Protein AF-A0A6G9EKK5-F1 (afdb_monomer_lite)

Radius of gyration: 22.14 Å; chains: 1; bounding box: 44×30×57 Å

Organism: Lacticaseibacillus rhamnosus (NCBI:txid47715)

Secondary structure (DSSP, 8-state):
-PPP--------HHHHHHHHHHHHHTT--HHHHHHHHHHHHHHHSS-SS----TTHHHHHHHHHHHHTT-S---SSHHHHHHHHHHTT--

Structure (mmCIF, N/CA/C/O backbone):
data_AF-A0A6G9EKK5-F1
#
_entry.id   AF-A0A6G9EKK5-F1
#
loop_
_atom_site.group_PDB
_atom_site.id
_atom_site.type_symbol
_atom_site.label_atom_id
_atom_site.label_alt_id
_atom_site.label_comp_id
_atom_site.label_asym_id
_atom_site.label_entity_id
_atom_site.label_seq_id
_atom_site.pdbx_PDB_ins_code
_atom_site.Cartn_x
_atom_site.Cartn_y
_atom_site.Cartn_z
_atom_site.occupancy
_atom_site.B_iso_or_equiv
_atom_site.auth_seq_id
_atom_site.auth_comp_id
_atom_site.auth_asym_id
_atom_site.auth_atom_id
_atom_site.pdbx_PDB_model_num
ATOM 1 N N . MET A 1 1 ? -12.844 3.963 -24.673 1.00 50.00 1 MET A N 1
ATOM 2 C CA . MET A 1 1 ? -11.409 3.640 -24.513 1.00 50.00 1 MET A CA 1
ATOM 3 C C . MET A 1 1 ? -10.917 4.319 -23.249 1.00 50.00 1 MET A C 1
ATOM 5 O O . MET A 1 1 ? -11.282 5.470 -23.032 1.00 50.00 1 MET A O 1
ATOM 9 N N . ALA A 1 2 ? -10.179 3.613 -22.391 1.00 72.88 2 ALA A N 1
ATOM 10 C CA . ALA A 1 2 ? -9.573 4.237 -21.218 1.00 72.88 2 ALA A CA 1
ATOM 11 C C . ALA A 1 2 ? -8.526 5.263 -21.682 1.00 72.88 2 ALA A C 1
ATOM 13 O O . ALA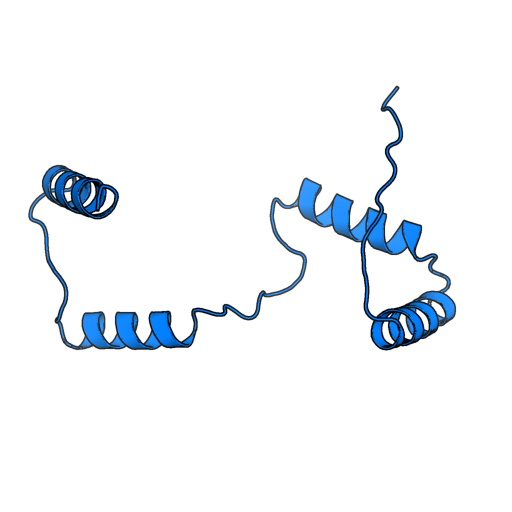 A 1 2 ? -7.797 5.002 -22.637 1.00 72.88 2 ALA A O 1
ATOM 14 N N . LYS A 1 3 ? -8.492 6.442 -21.052 1.00 85.00 3 LYS A N 1
ATOM 15 C CA . LYS A 1 3 ? -7.473 7.455 -21.342 1.00 85.00 3 LYS A CA 1
ATOM 16 C C . LYS A 1 3 ? -6.193 7.087 -20.602 1.00 85.00 3 LYS A C 1
ATOM 18 O O . LYS A 1 3 ? -6.240 6.804 -19.407 1.00 85.00 3 LYS A O 1
ATOM 23 N N . GLU A 1 4 ? -5.069 7.116 -21.304 1.00 86.81 4 GLU A N 1
ATOM 24 C CA . GLU A 1 4 ? -3.756 6.977 -20.681 1.00 86.81 4 GLU A CA 1
ATOM 25 C C . GLU A 1 4 ? -3.444 8.217 -19.838 1.00 86.81 4 GLU A C 1
ATOM 27 O O . GLU A 1 4 ? -3.793 9.345 -20.199 1.00 86.81 4 GLU A O 1
ATOM 32 N N . SER A 1 5 ? -2.795 8.008 -18.696 1.00 89.62 5 SER A N 1
ATOM 33 C CA . SER A 1 5 ? -2.338 9.073 -17.807 1.00 89.62 5 SER A CA 1
ATOM 34 C C . SER A 1 5 ? -0.862 8.876 -17.475 1.00 89.62 5 SER A C 1
ATOM 36 O O . SER A 1 5 ? -0.343 7.760 -17.485 1.00 89.62 5 SER A O 1
ATOM 38 N N . HIS A 1 6 ? -0.162 9.980 -17.214 1.00 89.50 6 HIS A N 1
ATOM 39 C CA . HIS A 1 6 ? 1.273 9.967 -16.952 1.00 89.50 6 HIS A CA 1
ATOM 40 C C . HIS A 1 6 ? 1.563 10.193 -15.466 1.00 89.50 6 HIS A C 1
ATOM 42 O O . HIS A 1 6 ? 1.134 11.190 -14.884 1.00 89.50 6 HIS A O 1
ATOM 48 N N . ILE A 1 7 ? 2.354 9.300 -14.868 1.00 88.88 7 ILE A N 1
ATOM 49 C CA . ILE A 1 7 ? 2.809 9.407 -13.479 1.00 88.88 7 ILE A CA 1
ATOM 50 C C . ILE A 1 7 ? 4.214 10.016 -13.456 1.00 88.88 7 ILE A C 1
ATOM 52 O O . ILE A 1 7 ? 5.148 9.482 -14.053 1.00 88.88 7 ILE A O 1
ATOM 56 N N . ARG A 1 8 ? 4.386 11.122 -12.722 1.00 90.62 8 ARG A N 1
ATOM 57 C CA . ARG A 1 8 ? 5.697 11.717 -12.420 1.00 90.62 8 ARG A CA 1
ATOM 58 C C . ARG A 1 8 ? 5.934 11.667 -10.916 1.00 90.62 8 ARG A C 1
ATOM 60 O O . ARG A 1 8 ? 5.134 12.197 -10.155 1.00 90.62 8 ARG A O 1
ATOM 67 N N . ASN A 1 9 ? 7.049 11.079 -10.496 1.00 88.69 9 ASN A N 1
ATOM 68 C CA . ASN A 1 9 ? 7.423 10.983 -9.089 1.00 88.69 9 ASN A CA 1
ATOM 69 C C . ASN A 1 9 ? 8.875 11.418 -8.849 1.00 88.69 9 ASN A C 1
ATOM 71 O O . ASN A 1 9 ? 9.753 11.212 -9.690 1.00 88.69 9 ASN A O 1
ATOM 75 N N . TRP A 1 10 ? 9.128 11.984 -7.669 1.00 94.69 10 TRP A N 1
ATOM 76 C CA . TRP A 1 10 ? 10.478 12.249 -7.177 1.00 94.69 10 TRP A CA 1
ATOM 77 C C . TRP A 1 10 ? 11.051 10.987 -6.530 1.00 94.69 10 TRP A C 1
ATOM 79 O O . TRP A 1 10 ? 10.347 10.249 -5.844 1.00 94.69 10 TRP A O 1
ATOM 89 N N . ILE A 1 11 ? 12.335 10.721 -6.763 1.00 93.31 11 ILE A N 1
ATOM 90 C CA . ILE A 1 11 ? 13.045 9.578 -6.187 1.00 93.31 11 ILE A CA 1
ATOM 91 C C . ILE A 1 11 ? 14.516 9.932 -5.995 1.00 93.31 11 ILE A C 1
ATOM 93 O O . ILE A 1 11 ? 15.130 10.557 -6.862 1.00 93.31 11 ILE A O 1
ATOM 97 N N . ASN A 1 12 ? 15.094 9.497 -4.874 1.00 97.50 12 ASN A N 1
ATOM 98 C CA . ASN A 1 12 ? 16.526 9.619 -4.634 1.00 97.50 12 ASN A CA 1
ATOM 99 C C . ASN A 1 12 ? 17.327 8.924 -5.758 1.00 97.50 12 ASN A C 1
ATOM 101 O O . ASN A 1 12 ? 17.042 7.785 -6.141 1.00 97.50 12 ASN A O 1
ATOM 105 N N . THR A 1 13 ? 18.355 9.600 -6.278 1.00 97.62 13 THR A N 1
ATOM 106 C CA . THR A 1 13 ? 19.161 9.120 -7.413 1.00 97.62 13 THR A CA 1
ATOM 107 C C . THR A 1 13 ? 19.821 7.764 -7.153 1.00 97.62 13 THR A C 1
ATOM 109 O O . THR A 1 13 ? 19.895 6.938 -8.066 1.00 97.62 13 THR A O 1
ATOM 112 N N . ILE A 1 14 ? 20.277 7.501 -5.926 1.00 98.00 14 ILE A N 1
ATOM 113 C CA . ILE A 1 14 ? 20.902 6.226 -5.547 1.00 98.00 14 ILE A CA 1
ATOM 114 C C . ILE A 1 14 ? 19.856 5.110 -5.594 1.00 98.00 14 ILE A C 1
ATOM 116 O O . ILE A 1 14 ? 20.081 4.083 -6.238 1.00 98.00 14 ILE A O 1
ATOM 120 N N . THR A 1 15 ? 18.683 5.333 -4.997 1.00 96.56 15 THR A N 1
ATOM 121 C CA . THR A 1 15 ? 17.563 4.380 -5.031 1.00 96.56 15 THR A CA 1
ATOM 122 C C . THR A 1 15 ? 17.144 4.074 -6.467 1.00 96.56 15 THR A C 1
ATOM 124 O O . THR A 1 15 ? 17.025 2.907 -6.842 1.00 96.56 15 THR A O 1
ATOM 127 N N . LYS A 1 16 ? 17.017 5.106 -7.312 1.00 95.88 16 LYS A N 1
ATOM 128 C CA . LYS A 1 16 ? 16.691 4.965 -8.740 1.00 95.88 16 LYS A CA 1
ATOM 129 C C . LYS A 1 16 ? 17.702 4.089 -9.482 1.00 95.88 16 LYS A C 1
ATOM 131 O O . LYS A 1 16 ? 17.293 3.211 -10.240 1.00 95.88 16 LYS A O 1
ATOM 136 N N . LYS A 1 17 ? 19.004 4.320 -9.279 1.00 97.50 17 LYS A N 1
ATOM 137 C CA . LYS A 1 17 ? 20.073 3.534 -9.920 1.00 97.50 17 LYS A CA 1
ATOM 138 C C . LYS A 1 17 ? 20.014 2.062 -9.501 1.00 97.50 17 LYS A C 1
ATOM 140 O O . LYS A 1 17 ? 20.050 1.190 -10.365 1.00 97.50 17 LYS A O 1
ATOM 145 N N . ARG A 1 18 ? 19.865 1.787 -8.200 1.00 97.62 18 ARG A N 1
ATOM 146 C CA . ARG A 1 18 ? 19.773 0.414 -7.666 1.00 97.62 18 ARG A CA 1
ATOM 147 C C . ARG A 1 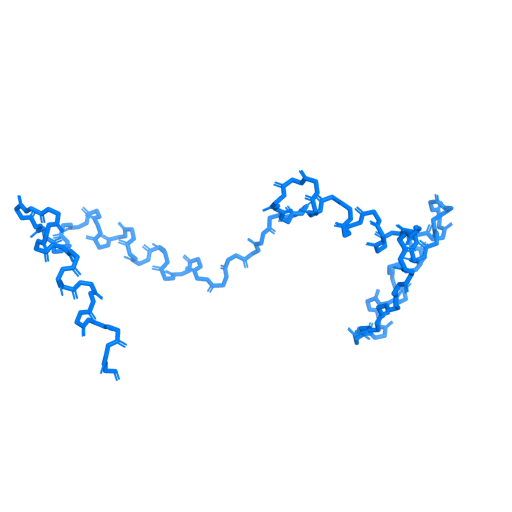18 ? 18.546 -0.319 -8.208 1.00 97.62 18 ARG A C 1
ATOM 149 O O . ARG A 1 18 ? 18.677 -1.445 -8.680 1.00 97.62 18 ARG A O 1
ATOM 156 N N . ALA A 1 19 ? 17.385 0.338 -8.202 1.00 96.19 19 ALA A N 1
ATOM 157 C CA . ALA A 1 19 ? 16.147 -0.234 -8.725 1.00 96.19 19 ALA A CA 1
ATOM 158 C C . ALA A 1 19 ? 16.263 -0.563 -10.220 1.00 96.19 19 ALA A C 1
ATOM 160 O O . ALA A 1 19 ? 15.959 -1.681 -10.625 1.00 96.19 19 ALA A O 1
ATOM 161 N N . LEU A 1 20 ? 16.773 0.371 -11.033 1.00 96.81 20 LEU A N 1
ATOM 162 C CA . LEU A 1 20 ? 16.980 0.134 -12.465 1.00 96.81 20 LEU A CA 1
ATOM 163 C C . LEU A 1 20 ? 17.926 -1.033 -12.744 1.00 96.81 20 LEU A C 1
ATOM 165 O O . LEU A 1 20 ? 17.654 -1.828 -13.634 1.00 96.81 20 LEU A O 1
ATOM 169 N N . HIS A 1 21 ? 19.020 -1.150 -11.992 1.00 97.31 21 HIS A N 1
ATOM 170 C CA . HIS A 1 21 ? 19.957 -2.254 -12.175 1.00 97.31 21 HIS A CA 1
ATOM 171 C C . HIS A 1 21 ? 19.280 -3.618 -11.969 1.00 97.31 21 HIS A C 1
ATOM 173 O O . HIS A 1 21 ? 19.508 -4.547 -12.740 1.00 97.31 21 HIS A O 1
ATOM 179 N N . VAL A 1 22 ? 18.424 -3.744 -10.951 1.00 97.94 22 VAL A N 1
ATOM 180 C CA . VAL A 1 22 ? 17.668 -4.980 -10.703 1.00 97.94 22 VAL A CA 1
ATOM 181 C C . VAL A 1 22 ? 16.630 -5.217 -11.797 1.00 97.94 22 VAL A C 1
ATOM 183 O O . VAL A 1 22 ? 16.603 -6.304 -12.363 1.00 97.94 22 VAL A O 1
ATOM 186 N N . LEU A 1 23 ? 15.825 -4.205 -12.131 1.00 97.31 23 LEU A N 1
ATOM 187 C CA . LEU A 1 23 ? 14.783 -4.314 -13.155 1.00 97.31 23 LEU A CA 1
ATOM 188 C C . LEU A 1 23 ? 15.357 -4.723 -14.518 1.00 97.31 23 LEU A C 1
ATOM 190 O O . LEU A 1 23 ? 14.854 -5.658 -15.134 1.00 97.31 23 LEU A O 1
ATOM 194 N N . ASN A 1 24 ? 16.475 -4.119 -14.928 1.00 95.94 24 ASN A N 1
ATOM 195 C CA . ASN A 1 24 ? 17.151 -4.462 -16.178 1.00 95.94 24 ASN A CA 1
ATOM 196 C C . ASN A 1 24 ? 17.636 -5.920 -16.196 1.00 95.94 24 ASN A C 1
ATOM 198 O O . ASN A 1 24 ? 17.503 -6.587 -17.217 1.00 95.94 24 ASN A O 1
ATOM 202 N N . ARG A 1 25 ? 18.158 -6.444 -15.074 1.00 97.81 25 ARG A N 1
ATOM 203 C CA . ARG A 1 25 ? 18.553 -7.864 -14.973 1.00 97.81 25 ARG A CA 1
ATOM 204 C C . ARG A 1 25 ? 17.366 -8.821 -15.088 1.00 97.81 25 ARG A C 1
ATOM 206 O O . ARG A 1 25 ? 17.556 -9.954 -15.508 1.00 97.81 25 ARG A O 1
ATOM 213 N N . LEU A 1 26 ? 16.169 -8.370 -14.721 1.00 96.56 26 LEU A N 1
ATOM 214 C CA . LEU A 1 26 ? 14.924 -9.130 -14.846 1.00 96.56 26 LEU A CA 1
ATOM 215 C C . LEU A 1 26 ? 14.229 -8.924 -16.203 1.00 96.56 26 LEU A C 1
ATOM 217 O O . LEU A 1 26 ? 13.165 -9.492 -16.420 1.00 96.56 26 LEU A O 1
ATOM 221 N N . GLY A 1 27 ? 14.790 -8.104 -17.101 1.00 96.12 27 GLY A N 1
ATOM 222 C CA .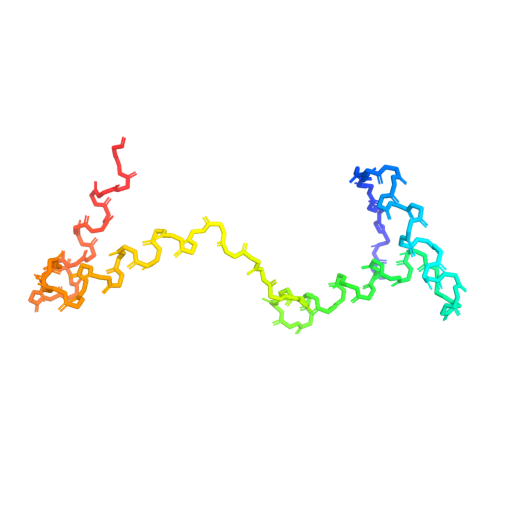 GLY A 1 27 ? 14.155 -7.761 -18.377 1.00 96.12 27 GLY A CA 1
ATOM 223 C C . GLY A 1 27 ? 12.899 -6.896 -18.228 1.00 96.12 27 GLY A C 1
ATOM 224 O O . GLY A 1 27 ? 12.043 -6.902 -19.108 1.00 96.12 27 GLY A O 1
ATOM 225 N N . LEU A 1 28 ? 12.766 -6.1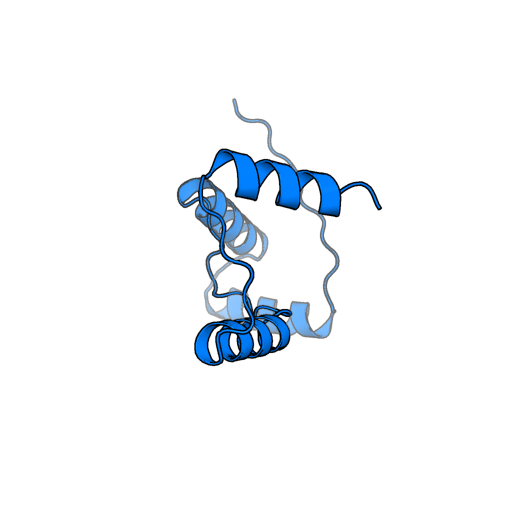68 -17.116 1.00 95.94 28 LEU A N 1
ATOM 226 C CA . LEU A 1 28 ? 11.607 -5.331 -16.820 1.00 95.94 28 LEU A CA 1
ATOM 227 C C . LEU A 1 28 ? 11.930 -3.852 -17.006 1.00 95.94 28 LEU A C 1
ATOM 229 O O . LEU A 1 28 ? 12.913 -3.333 -16.478 1.00 95.94 28 LEU A O 1
ATOM 233 N N . GLU A 1 29 ? 11.042 -3.143 -17.694 1.00 92.38 29 GLU A N 1
ATOM 234 C CA . GLU A 1 29 ? 11.093 -1.690 -17.760 1.00 92.38 29 GLU A CA 1
ATOM 235 C C . GLU A 1 29 ? 10.539 -1.067 -16.467 1.00 92.38 29 GLU A C 1
ATOM 237 O O . GLU A 1 29 ? 9.630 -1.601 -15.821 1.00 92.38 29 GLU A O 1
ATOM 242 N N . ARG A 1 30 ? 11.039 0.119 -16.094 1.00 91.94 30 ARG A N 1
ATOM 243 C CA . ARG A 1 30 ? 10.531 0.853 -14.926 1.00 91.94 30 ARG A CA 1
ATOM 244 C C . ARG A 1 30 ? 9.025 1.112 -15.009 1.00 91.94 30 ARG A C 1
ATOM 246 O O . ARG A 1 30 ? 8.346 0.943 -14.000 1.00 91.94 30 ARG A O 1
ATOM 253 N N . PHE A 1 31 ? 8.510 1.541 -16.162 1.00 91.50 31 PHE A N 1
ATOM 254 C CA . PHE A 1 31 ? 7.083 1.843 -16.298 1.00 91.50 31 PHE A CA 1
ATOM 255 C C . PHE A 1 31 ? 6.226 0.588 -16.137 1.00 91.50 31 PHE A C 1
ATOM 257 O O . PHE A 1 31 ? 5.227 0.635 -15.425 1.00 91.50 31 PHE A O 1
ATOM 264 N N . SER A 1 32 ? 6.661 -0.554 -16.679 1.00 92.75 32 SER A N 1
ATOM 265 C CA . SER A 1 32 ? 5.997 -1.842 -16.452 1.00 92.75 32 SER A CA 1
ATOM 266 C C . SER A 1 32 ? 5.936 -2.189 -14.964 1.00 92.75 32 SER A C 1
ATOM 268 O O . SER A 1 32 ? 4.871 -2.549 -14.470 1.00 92.75 32 SER A O 1
ATOM 270 N N . ALA A 1 33 ? 7.035 -2.010 -14.225 1.00 94.00 33 ALA A N 1
ATOM 271 C CA . ALA A 1 33 ? 7.062 -2.268 -12.785 1.00 94.00 33 ALA A CA 1
ATOM 272 C C . ALA A 1 33 ? 6.111 -1.346 -11.995 1.00 94.00 33 ALA A C 1
ATOM 274 O O . ALA A 1 33 ? 5.399 -1.816 -11.107 1.00 94.00 33 ALA A O 1
ATOM 275 N N . ILE A 1 34 ? 6.050 -0.052 -12.337 1.00 93.25 34 ILE A N 1
ATOM 276 C CA . ILE A 1 34 ? 5.107 0.902 -11.724 1.00 93.25 34 ILE A CA 1
ATOM 277 C C . ILE A 1 34 ? 3.659 0.512 -12.048 1.00 93.25 34 ILE A C 1
ATOM 279 O O . ILE A 1 34 ? 2.820 0.488 -11.152 1.00 93.25 34 ILE A O 1
ATOM 283 N N . ASN A 1 35 ? 3.367 0.136 -13.294 1.00 93.12 35 ASN A N 1
ATOM 284 C CA . ASN A 1 35 ? 2.027 -0.287 -13.699 1.00 93.12 35 ASN A CA 1
ATOM 285 C C . ASN A 1 35 ? 1.594 -1.573 -12.986 1.00 93.12 35 ASN A C 1
ATOM 287 O O . ASN A 1 35 ? 0.453 -1.666 -12.540 1.00 93.12 35 ASN A O 1
ATOM 291 N N . MET A 1 36 ? 2.496 -2.548 -12.826 1.00 94.75 36 MET A N 1
ATOM 292 C CA . MET A 1 36 ? 2.230 -3.765 -12.049 1.00 94.75 36 MET A CA 1
ATOM 293 C C . MET A 1 36 ? 1.916 -3.442 -10.585 1.00 94.75 36 MET A C 1
ATOM 295 O O . MET A 1 36 ? 0.975 -4.002 -10.024 1.00 94.75 36 MET A O 1
ATOM 299 N N . TYR A 1 37 ? 2.668 -2.518 -9.984 1.00 94.62 37 TYR A N 1
ATOM 300 C CA . TYR A 1 37 ? 2.423 -2.035 -8.627 1.00 94.62 37 TYR A CA 1
ATOM 301 C C . TYR A 1 37 ? 1.043 -1.371 -8.495 1.00 94.62 37 TYR A C 1
ATOM 303 O O . TYR A 1 37 ? 0.247 -1.771 -7.645 1.00 94.62 37 TYR A O 1
ATOM 311 N N . SER A 1 38 ? 0.726 -0.412 -9.369 1.00 93.94 38 SER A N 1
ATOM 312 C CA . SER A 1 38 ? -0.567 0.281 -9.371 1.00 93.94 38 SER A CA 1
ATOM 313 C C . SER A 1 38 ? -1.732 -0.675 -9.613 1.00 93.94 38 SER A C 1
ATOM 315 O O . SER A 1 38 ? -2.749 -0.583 -8.926 1.00 93.94 38 SER A O 1
ATOM 317 N N . LYS A 1 39 ? -1.568 -1.629 -10.536 1.00 94.69 39 LYS A N 1
ATOM 318 C CA . LYS A 1 39 ? -2.567 -2.665 -10.798 1.00 94.69 39 LYS A CA 1
ATOM 319 C C . LYS A 1 39 ? -2.810 -3.519 -9.557 1.00 94.69 39 LYS A C 1
ATOM 321 O O . LYS A 1 39 ? -3.956 -3.711 -9.178 1.00 94.69 39 LYS A O 1
ATOM 326 N N . ARG A 1 40 ? -1.749 -3.979 -8.884 1.00 97.00 40 ARG A N 1
ATOM 327 C CA . ARG A 1 40 ? -1.885 -4.800 -7.674 1.00 97.00 40 ARG A CA 1
ATOM 328 C C . ARG A 1 40 ? -2.671 -4.075 -6.582 1.00 97.00 40 ARG A C 1
ATOM 330 O O . ARG A 1 40 ? -3.542 -4.693 -5.987 1.00 97.00 40 ARG A O 1
ATOM 337 N N . ILE A 1 41 ? -2.405 -2.786 -6.365 1.00 96.25 41 ILE A N 1
ATOM 338 C CA . ILE A 1 41 ? -3.162 -1.970 -5.403 1.00 96.25 41 ILE A CA 1
ATOM 339 C C . ILE A 1 41 ? -4.628 -1.852 -5.811 1.00 96.25 41 ILE A C 1
ATOM 341 O O . ILE A 1 41 ? -5.500 -2.035 -4.967 1.00 96.25 41 ILE A O 1
ATOM 345 N N . GLY A 1 42 ? -4.898 -1.556 -7.084 1.00 96.38 42 GLY A N 1
ATOM 346 C CA . GLY A 1 42 ? -6.267 -1.445 -7.590 1.00 96.38 42 GLY A CA 1
ATOM 347 C C . GLY A 1 42 ? -7.050 -2.750 -7.448 1.00 96.38 42 GLY A C 1
ATOM 348 O O . GLY A 1 42 ? -8.202 -2.726 -7.028 1.00 96.38 42 GLY A O 1
ATOM 349 N N . ASP A 1 43 ? -6.404 -3.880 -7.733 1.00 97.06 43 ASP A N 1
ATOM 350 C CA . ASP A 1 43 ? -7.028 -5.202 -7.691 1.00 97.06 43 ASP A CA 1
ATOM 351 C C . ASP A 1 43 ? -7.283 -5.685 -6.251 1.00 97.06 43 ASP A C 1
ATOM 353 O O . ASP A 1 43 ? -8.280 -6.361 -6.005 1.00 97.06 43 ASP A O 1
ATOM 357 N N . THR A 1 44 ? -6.392 -5.382 -5.294 1.00 96.44 44 THR A N 1
ATOM 358 C CA . THR A 1 44 ? -6.489 -5.918 -3.919 1.00 96.44 44 THR A CA 1
ATOM 359 C C . THR A 1 44 ? -6.949 -4.918 -2.866 1.00 96.44 44 THR A C 1
ATOM 361 O O . THR A 1 44 ? -7.180 -5.318 -1.729 1.00 96.44 44 THR A O 1
ATOM 364 N N . GLY A 1 45 ? -7.017 -3.624 -3.186 1.00 94.44 45 GLY A N 1
ATOM 365 C CA . GLY A 1 45 ? -7.314 -2.568 -2.212 1.00 94.44 45 GLY A CA 1
ATOM 366 C C . GLY A 1 45 ? -6.262 -2.424 -1.104 1.00 94.44 45 GLY A C 1
ATOM 367 O O . GLY A 1 45 ? -6.560 -1.885 -0.043 1.00 94.44 45 GLY A O 1
ATOM 368 N N . ALA A 1 46 ? -5.041 -2.927 -1.316 1.00 90.62 46 ALA A N 1
ATOM 369 C CA . ALA A 1 46 ? -3.992 -2.987 -0.298 1.00 90.62 46 ALA A CA 1
ATOM 370 C C . ALA A 1 46 ? -2.597 -2.816 -0.910 1.00 90.62 46 ALA A C 1
ATOM 372 O O . ALA A 1 46 ? -2.377 -3.115 -2.086 1.00 90.62 46 ALA A O 1
ATOM 373 N N . LEU A 1 47 ? -1.638 -2.360 -0.101 1.00 91.62 47 LEU A N 1
ATOM 374 C CA . LEU A 1 47 ? -0.246 -2.257 -0.529 1.00 91.62 47 LEU A CA 1
ATOM 375 C C . LEU A 1 47 ? 0.381 -3.649 -0.710 1.00 91.62 47 LEU A C 1
ATOM 377 O O . LEU A 1 47 ? 0.142 -4.545 0.100 1.00 91.62 47 LEU A O 1
ATOM 381 N N . PRO A 1 48 ? 1.236 -3.842 -1.730 1.00 91.88 48 PRO A N 1
ATOM 382 C CA . PRO A 1 48 ? 1.897 -5.120 -1.994 1.00 91.88 48 PRO A CA 1
ATOM 383 C C . PRO A 1 48 ? 3.113 -5.386 -1.092 1.00 91.88 48 PRO A C 1
ATOM 385 O O . PRO A 1 48 ? 3.915 -6.270 -1.384 1.00 91.88 48 PRO A O 1
ATOM 388 N N . PHE A 1 49 ? 3.277 -4.614 -0.020 1.00 88.75 49 PHE A N 1
ATOM 389 C CA . PHE A 1 49 ? 4.305 -4.789 0.996 1.00 88.75 49 PHE A CA 1
ATOM 390 C C . PHE A 1 49 ? 3.752 -4.377 2.358 1.00 88.75 49 PHE A C 1
ATOM 392 O O . PHE A 1 49 ? 2.861 -3.530 2.453 1.00 88.75 49 PHE A O 1
ATOM 399 N N . THR A 1 50 ? 4.311 -4.962 3.413 1.00 83.69 50 THR A N 1
ATOM 400 C CA . THR A 1 50 ? 4.031 -4.551 4.787 1.00 83.69 50 THR A CA 1
ATOM 401 C C . THR A 1 50 ? 4.631 -3.171 5.017 1.00 83.69 50 THR A C 1
ATOM 403 O O . THR A 1 50 ? 5.822 -2.962 4.791 1.00 83.69 50 THR A O 1
ATOM 406 N N . LEU A 1 51 ? 3.807 -2.222 5.449 1.00 77.56 51 LEU A N 1
ATOM 407 C CA . LEU A 1 51 ? 4.300 -0.928 5.896 1.00 77.56 51 LEU A CA 1
ATOM 408 C C . LEU A 1 51 ? 5.043 -1.108 7.218 1.00 77.56 51 LEU A C 1
ATOM 410 O O . LEU A 1 51 ? 4.507 -1.706 8.151 1.00 77.56 51 LEU A O 1
ATOM 414 N N . GLU A 1 52 ? 6.241 -0.537 7.325 1.00 72.38 52 GLU A N 1
ATOM 415 C CA . GLU A 1 52 ? 6.785 -0.231 8.643 1.00 72.38 52 GLU A CA 1
ATOM 416 C C . GLU A 1 52 ? 5.888 0.844 9.257 1.00 72.38 52 GLU A C 1
ATOM 418 O O . GLU A 1 52 ? 5.879 2.002 8.836 1.00 72.38 52 GLU A O 1
ATOM 423 N N . MET A 1 53 ? 5.037 0.425 10.192 1.00 69.69 53 MET A N 1
ATOM 424 C CA . MET A 1 53 ? 4.113 1.319 10.873 1.00 69.69 53 MET A CA 1
ATOM 425 C C . MET A 1 53 ? 4.931 2.272 11.743 1.00 69.69 53 MET A C 1
ATOM 427 O O . MET A 1 53 ? 5.502 1.863 12.751 1.00 69.69 53 MET A O 1
ATOM 431 N N . SER A 1 54 ? 4.959 3.557 11.386 1.00 67.50 54 SER A N 1
ATOM 432 C CA . SER A 1 54 ? 5.635 4.599 12.176 1.00 67.50 54 SER A CA 1
ATOM 433 C C . SER A 1 54 ? 5.046 4.766 13.582 1.00 67.50 54 SER A C 1
ATOM 435 O O . SER A 1 54 ? 5.633 5.434 14.424 1.00 67.50 54 SER A O 1
ATOM 437 N N . PHE A 1 55 ? 3.886 4.162 13.838 1.00 74.94 55 PHE A N 1
ATOM 438 C CA . PHE A 1 55 ? 3.206 4.140 15.127 1.00 74.94 55 PHE A CA 1
ATOM 439 C C . PHE A 1 55 ? 3.464 2.852 15.921 1.00 74.94 55 PHE A C 1
ATOM 441 O O . PHE A 1 55 ? 2.785 2.622 16.915 1.00 74.94 55 PHE A O 1
ATOM 448 N N . ALA A 1 56 ? 4.421 2.000 15.533 1.00 77.12 56 ALA A N 1
ATOM 449 C CA . ALA A 1 56 ? 4.722 0.764 16.267 1.00 77.12 56 ALA A CA 1
ATOM 450 C C . ALA A 1 56 ? 4.999 1.016 17.764 1.00 77.12 56 ALA A C 1
ATOM 452 O O . ALA A 1 56 ? 4.548 0.254 18.619 1.00 77.12 56 ALA A O 1
ATOM 453 N N . ASP A 1 57 ? 5.673 2.122 18.093 1.00 79.69 57 ASP A N 1
ATOM 454 C CA . ASP A 1 57 ? 5.878 2.546 19.480 1.00 79.69 57 ASP A CA 1
ATOM 455 C C . ASP A 1 57 ? 4.571 2.959 20.166 1.00 79.69 57 ASP A C 1
ATOM 457 O O . ASP A 1 57 ? 4.294 2.502 21.274 1.00 79.69 57 ASP A O 1
ATOM 461 N N . GLN A 1 58 ? 3.744 3.776 19.504 1.00 82.81 58 GLN A N 1
ATOM 462 C CA . GLN A 1 58 ? 2.437 4.204 20.019 1.00 82.81 58 GLN A CA 1
ATOM 463 C C . GLN A 1 58 ? 1.512 3.003 20.255 1.00 82.81 58 GLN A C 1
ATOM 465 O O . GLN A 1 58 ? 0.856 2.926 21.291 1.00 82.81 58 GLN A O 1
ATOM 470 N N . LEU A 1 59 ? 1.520 2.031 19.339 1.00 85.56 59 LEU A N 1
ATOM 471 C CA . LEU A 1 59 ? 0.767 0.788 19.462 1.00 85.56 59 LEU A CA 1
ATOM 472 C C . LEU A 1 59 ? 1.240 -0.026 20.668 1.00 85.56 59 LEU A C 1
ATOM 474 O O . LEU A 1 59 ? 0.413 -0.472 21.456 1.00 85.56 59 LEU A O 1
ATOM 478 N N . ARG A 1 60 ? 2.557 -0.162 20.871 1.00 86.00 60 ARG A N 1
ATOM 479 C CA . ARG A 1 60 ? 3.104 -0.861 22.043 1.00 86.00 60 ARG A CA 1
ATOM 480 C C . ARG A 1 60 ? 2.665 -0.206 23.356 1.00 86.00 60 ARG A C 1
ATOM 482 O O . ARG A 1 60 ? 2.331 -0.919 24.302 1.00 86.00 60 ARG A O 1
ATOM 489 N N . PHE A 1 61 ? 2.674 1.127 23.437 1.00 86.25 61 PHE A N 1
ATOM 490 C CA . PHE A 1 61 ? 2.200 1.841 24.628 1.00 86.25 61 PHE A CA 1
ATOM 491 C C . PHE A 1 61 ? 0.698 1.640 24.848 1.00 86.25 61 PHE A C 1
ATOM 493 O O . PHE A 1 61 ? 0.298 1.277 25.954 1.00 86.25 61 PHE A O 1
ATOM 500 N N . ALA A 1 62 ? -0.111 1.763 23.794 1.00 87.50 62 ALA A N 1
ATOM 501 C CA . ALA A 1 62 ? -1.547 1.512 23.864 1.00 87.50 62 ALA A CA 1
ATOM 502 C C . ALA A 1 62 ? -1.857 0.071 24.314 1.00 87.50 62 ALA A C 1
ATOM 504 O O . ALA A 1 62 ? -2.687 -0.144 25.194 1.00 87.50 62 ALA A O 1
ATOM 505 N N . GLU A 1 63 ? -1.144 -0.929 23.788 1.00 91.19 63 GLU A N 1
ATOM 506 C CA . GLU A 1 63 ? -1.277 -2.322 24.227 1.00 91.19 63 GLU A CA 1
ATOM 507 C C . GLU A 1 63 ? -0.910 -2.516 25.706 1.00 91.19 63 GLU A C 1
ATOM 509 O O . GLU A 1 63 ? -1.554 -3.301 26.408 1.00 91.19 63 GLU A O 1
ATOM 514 N N . ALA A 1 64 ? 0.125 -1.826 26.193 1.00 92.69 64 ALA A N 1
ATOM 515 C CA . ALA A 1 64 ? 0.523 -1.881 27.596 1.00 92.69 64 ALA A CA 1
ATOM 516 C C . ALA A 1 64 ? -0.536 -1.250 28.515 1.00 92.69 64 ALA A C 1
ATOM 518 O O . ALA A 1 64 ? -0.798 -1.789 29.592 1.00 92.69 64 ALA A O 1
ATOM 519 N N . ASP A 1 65 ? -1.169 -0.157 28.088 1.00 90.06 65 ASP A N 1
ATOM 520 C CA . ASP A 1 65 ? -2.274 0.478 28.812 1.00 90.06 65 ASP A CA 1
ATOM 521 C C . ASP A 1 65 ? -3.511 -0.420 28.865 1.00 90.06 65 ASP A C 1
ATOM 523 O O . ASP A 1 65 ? -4.083 -0.601 29.941 1.00 90.06 65 ASP A O 1
ATOM 527 N N . VAL A 1 66 ? -3.857 -1.077 27.753 1.00 90.75 66 VAL A N 1
ATOM 528 C CA . VAL A 1 66 ? -4.928 -2.089 27.706 1.00 90.75 66 VAL A CA 1
ATOM 529 C C . VAL A 1 66 ? -4.640 -3.229 28.683 1.00 90.75 66 VAL A C 1
ATOM 531 O O . VAL A 1 66 ? -5.489 -3.553 29.514 1.00 90.75 66 VAL A O 1
ATOM 534 N N . LYS A 1 67 ? -3.432 -3.809 28.643 1.00 91.69 67 LYS A N 1
ATOM 535 C CA . LYS A 1 67 ? -3.030 -4.914 29.536 1.00 91.69 67 LYS A CA 1
ATOM 536 C C . LYS A 1 67 ? -3.019 -4.514 31.010 1.00 91.69 67 LYS A C 1
ATOM 538 O O . LYS A 1 67 ? -3.322 -5.339 31.866 1.00 91.69 67 LYS A O 1
ATOM 543 N N . ALA A 1 68 ? -2.673 -3.266 31.307 1.00 93.12 68 ALA A N 1
ATOM 544 C CA . ALA A 1 68 ? -2.664 -2.735 32.663 1.00 93.12 68 ALA A CA 1
ATOM 545 C C . ALA A 1 68 ? -4.035 -2.214 33.134 1.00 93.12 68 ALA A C 1
ATOM 547 O O . ALA A 1 68 ? -4.131 -1.700 34.247 1.00 93.12 68 ALA A O 1
ATOM 548 N N . GLY A 1 69 ? -5.079 -2.307 32.302 1.00 90.44 69 GLY A N 1
ATOM 549 C CA . GLY A 1 69 ? -6.419 -1.817 32.629 1.00 90.44 69 GL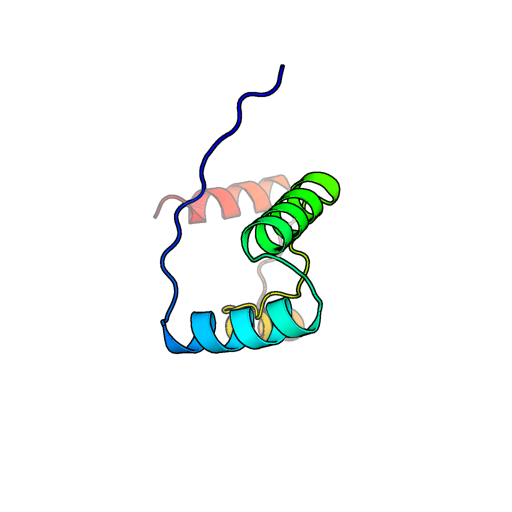Y A CA 1
ATOM 550 C C . GLY A 1 69 ? -6.542 -0.290 32.662 1.00 90.44 69 GLY A C 1
ATOM 551 O O . GLY A 1 69 ? -7.525 0.227 33.186 1.00 90.44 69 GLY A O 1
ATOM 552 N N . ARG A 1 70 ? -5.582 0.447 32.091 1.00 89.56 70 ARG A N 1
ATOM 553 C CA . ARG A 1 70 ? -5.598 1.917 31.967 1.00 89.56 70 ARG A CA 1
ATOM 554 C C . ARG A 1 70 ? -6.409 2.367 30.749 1.00 89.56 70 ARG A C 1
ATOM 556 O O . ARG A 1 70 ? -5.972 3.205 29.971 1.00 89.56 70 ARG A O 1
ATOM 563 N N . ILE A 1 71 ? -7.587 1.781 30.574 1.00 88.94 71 ILE A N 1
ATOM 564 C CA . ILE A 1 71 ? -8.493 2.073 29.462 1.00 88.94 71 ILE A CA 1
ATOM 565 C C . ILE A 1 71 ? -9.829 2.579 29.982 1.00 88.94 71 ILE A C 1
ATOM 567 O O . ILE A 1 71 ? -10.299 2.182 31.049 1.00 88.94 71 ILE A O 1
ATOM 571 N N . LYS A 1 72 ? -10.470 3.440 29.198 1.00 89.88 72 LYS A N 1
ATOM 572 C CA . LYS A 1 72 ? -11.823 3.912 29.476 1.00 89.88 72 LYS A CA 1
ATOM 573 C C . LYS A 1 72 ? -12.830 2.881 28.969 1.00 89.88 72 LYS A C 1
ATOM 575 O O . LYS A 1 72 ? -12.834 2.528 27.794 1.00 89.88 72 LYS A O 1
ATOM 580 N N . SER A 1 73 ? -13.682 2.383 29.860 1.00 89.38 73 SER A N 1
ATOM 581 C CA . SER A 1 73 ? -14.774 1.472 29.507 1.00 89.38 73 SER A CA 1
ATOM 582 C C . SER A 1 73 ? -16.084 2.235 29.337 1.00 89.38 73 SER A C 1
ATOM 584 O O . SER A 1 73 ? -16.388 3.123 30.136 1.00 89.38 73 SER A O 1
ATOM 586 N N . PHE A 1 74 ? -16.911 1.824 28.381 1.00 92.62 74 PHE A N 1
ATOM 587 C CA . PHE A 1 74 ? -18.215 2.434 28.128 1.00 92.62 74 PHE A CA 1
ATOM 588 C C . PHE A 1 74 ? -19.327 1.400 28.279 1.00 92.62 74 PHE A C 1
ATOM 590 O O . PHE A 1 74 ? -19.191 0.261 27.843 1.00 92.62 74 PHE A O 1
ATOM 597 N N . LYS A 1 75 ? -20.451 1.804 28.883 1.00 93.56 75 LYS A N 1
ATOM 598 C CA . LYS A 1 75 ? -21.619 0.924 29.066 1.00 93.56 75 LYS A CA 1
ATOM 599 C C . LYS A 1 75 ? -22.408 0.695 27.773 1.00 93.56 75 LYS A C 1
ATOM 601 O O . LYS A 1 75 ? -23.144 -0.279 27.681 1.00 93.56 75 LYS A O 1
ATOM 606 N N . THR A 1 76 ? -22.296 1.601 26.800 1.00 95.69 76 THR A N 1
ATOM 607 C CA . THR A 1 76 ? -23.007 1.531 25.517 1.00 95.69 76 THR A CA 1
ATOM 608 C C . THR A 1 76 ? -22.131 2.057 24.383 1.00 95.69 76 THR A C 1
ATOM 610 O O . THR A 1 76 ? -21.281 2.924 24.593 1.00 95.69 76 THR A O 1
ATOM 613 N N . VAL A 1 77 ? -22.386 1.580 23.161 1.00 93.69 77 VAL A N 1
ATOM 614 C CA . VAL A 1 77 ? -21.728 2.086 21.942 1.00 93.69 77 VAL A CA 1
ATOM 615 C C . VAL A 1 77 ? -21.999 3.582 21.752 1.00 93.69 77 VAL A C 1
ATOM 617 O O . VAL A 1 77 ? -21.100 4.322 21.378 1.00 93.69 77 VAL A O 1
ATOM 620 N N . GLY A 1 78 ? -23.206 4.056 22.083 1.00 94.31 78 GLY A N 1
ATOM 621 C CA . GLY A 1 78 ? -23.541 5.481 21.998 1.00 94.31 78 GLY A CA 1
ATOM 622 C C . GLY A 1 78 ? -22.678 6.365 22.905 1.00 94.31 78 GLY A C 1
ATOM 623 O O . GLY A 1 78 ? -22.287 7.454 22.496 1.00 94.31 78 GLY A O 1
ATOM 624 N N . ALA A 1 79 ? -22.333 5.890 24.108 1.00 92.88 79 ALA A N 1
ATOM 625 C CA . ALA A 1 79 ? -21.435 6.614 25.007 1.00 92.88 79 ALA A CA 1
ATOM 626 C C . ALA A 1 79 ? -19.990 6.647 24.481 1.00 92.88 79 ALA A C 1
ATOM 628 O O . ALA A 1 79 ? -19.353 7.690 24.576 1.00 92.88 79 ALA A O 1
ATOM 629 N N . LEU A 1 80 ? -19.507 5.545 23.892 1.00 93.38 80 LEU A N 1
ATOM 630 C CA . LEU A 1 80 ? -18.198 5.488 23.232 1.00 93.38 80 LEU A CA 1
ATOM 631 C C . LEU A 1 80 ? -18.122 6.465 22.052 1.00 93.38 80 LEU A C 1
ATOM 633 O O . LEU A 1 80 ? -17.193 7.258 21.975 1.00 93.38 80 LEU A O 1
ATOM 637 N N . MET A 1 81 ? -19.106 6.430 21.148 1.00 93.44 81 MET A N 1
ATOM 638 C CA . MET A 1 81 ? -19.098 7.284 19.955 1.00 93.44 81 MET A CA 1
ATOM 639 C C . MET A 1 81 ? -19.187 8.766 20.326 1.00 93.44 81 MET A C 1
ATOM 641 O O . MET A 1 81 ? -18.492 9.577 19.730 1.00 93.44 81 MET A O 1
ATOM 645 N N . LYS A 1 82 ? -19.993 9.123 21.337 1.00 93.06 82 LYS A N 1
ATOM 646 C CA . LYS A 1 82 ? -20.060 10.503 21.838 1.00 93.06 82 LYS A CA 1
ATOM 647 C C . LYS A 1 82 ? -18.705 10.993 22.354 1.00 93.06 82 LYS A C 1
ATOM 649 O O . LYS A 1 82 ? -18.355 12.136 22.105 1.00 93.06 82 LYS A O 1
ATOM 654 N N . ASP A 1 83 ? -17.976 10.146 23.075 1.00 91.19 83 ASP A N 1
ATOM 655 C CA . ASP A 1 83 ? -16.643 10.474 23.587 1.00 91.19 83 ASP A CA 1
ATOM 656 C C . ASP A 1 83 ? -15.641 10.662 22.444 1.00 91.19 83 ASP A C 1
ATOM 658 O O . ASP A 1 83 ? -14.985 11.691 22.367 1.00 91.19 83 ASP A O 1
ATOM 662 N N . LEU A 1 84 ? -15.622 9.718 21.497 1.00 89.19 84 LEU A N 1
ATOM 663 C CA . LEU A 1 84 ? -14.708 9.740 20.358 1.00 89.19 84 LEU A CA 1
ATOM 664 C C . LEU A 1 84 ? -14.906 10.967 19.458 1.00 89.19 84 LEU A C 1
ATOM 666 O O . LEU A 1 84 ? -13.931 11.496 18.943 1.00 89.19 84 LEU A O 1
ATOM 670 N N . TYR A 1 85 ? -16.148 11.415 19.249 1.00 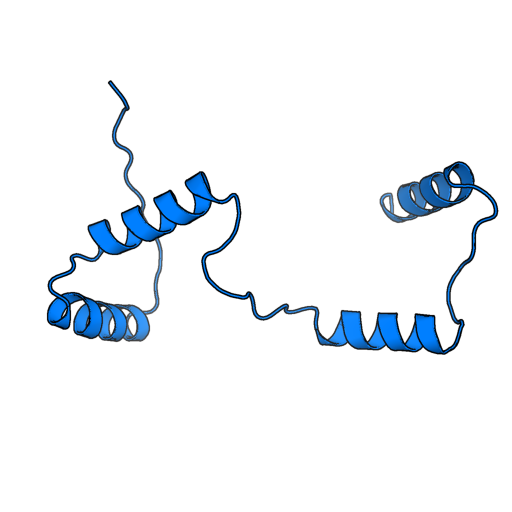89.38 85 TYR A N 1
ATOM 671 C CA . TYR A 1 85 ? -16.413 12.608 18.440 1.00 89.38 85 TYR A CA 1
ATOM 672 C C . TYR A 1 85 ? -16.027 13.911 19.143 1.00 89.38 85 TYR A C 1
ATOM 674 O O . TYR A 1 85 ? -15.641 14.851 18.462 1.00 89.38 85 TYR A O 1
ATOM 682 N N . ASN A 1 86 ? -16.087 13.966 20.475 1.00 82.00 86 ASN A N 1
ATOM 683 C CA . ASN A 1 86 ? -15.658 15.154 21.212 1.00 82.00 86 ASN A CA 1
ATOM 684 C C . ASN A 1 86 ? -14.127 15.329 21.196 1.00 82.00 86 ASN A C 1
ATOM 686 O O . ASN A 1 86 ? -13.661 16.456 21.296 1.00 82.00 86 ASN A O 1
ATOM 690 N N . ASP A 1 87 ? -13.360 14.243 21.038 1.00 65.31 87 ASP A N 1
ATOM 691 C CA . ASP A 1 87 ? -11.887 14.268 20.970 1.00 65.31 87 ASP A CA 1
ATOM 692 C C . ASP A 1 87 ? -11.335 14.742 19.602 1.00 65.31 87 ASP A C 1
ATOM 694 O O . ASP A 1 87 ? -10.123 14.872 19.446 1.00 65.31 87 ASP A O 1
ATOM 698 N N . VAL A 1 88 ? -12.188 14.963 18.589 1.00 58.53 88 VAL A N 1
ATOM 699 C CA . VAL A 1 88 ? -11.782 15.380 17.225 1.00 58.53 88 VAL A CA 1
ATOM 700 C C . VAL A 1 88 ? -11.930 16.898 17.001 1.00 58.53 88 VAL A C 1
ATOM 702 O O . VAL A 1 88 ? -11.421 17.413 16.007 1.00 58.53 88 VAL A O 1
ATOM 705 N N . ASP A 1 89 ? -12.588 17.611 17.921 1.00 49.69 89 ASP A N 1
ATOM 706 C CA . ASP A 1 89 ? -12.953 19.032 17.786 1.00 49.69 89 ASP A CA 1
ATOM 707 C C . ASP A 1 89 ? -12.063 20.019 18.594 1.00 49.69 89 ASP A C 1
ATOM 709 O O . ASP A 1 89 ? -12.386 21.207 18.641 1.00 49.69 89 ASP A O 1
ATOM 713 N N . ASP A 1 90 ? -10.932 19.574 19.163 1.00 41.50 90 ASP A N 1
ATOM 714 C CA . ASP A 1 90 ? -9.870 20.402 19.794 1.00 41.50 90 ASP A CA 1
ATOM 715 C C . ASP A 1 90 ? -8.497 20.169 19.121 1.00 41.50 90 ASP A C 1
ATOM 717 O O . ASP A 1 90 ? -7.661 21.107 19.109 1.00 41.50 90 ASP A O 1
#

Foldseek 3Di:
DDDDDDDDDDDDPVVVVVVVVVCVVVVHDPVNVVVVQVVVCVVPVDGPDDDPPPCPVVVVVVVVCVVVVVDDDDPDPVVVVVVVVVVVPD

Sequence (90 aa):
MAKESHIRNWINTITKKRALHVLNRLGLERFSAINMYSKRIGDTGALPFTLEMSFADQLRFAEADVKAGRIKSFKTVGALMKDLYNDVDD

pLDDT: mean 88.71, std 10.98, range [41.5, 98.0]

InterPro domains:
  IPR007337 RelB antitoxin/Antitoxin DinJ [PF04221] (6-71)
  IPR013321 Arc-type ribbon-helix-helix [G3DSA:1.10.1220.10] (5-84)